Protein AF-A0A7J9EK70-F1 (afdb_monomer_lite)

Secondary structure (DSSP, 8-state):
-HHHHHHHHHHHHHHHHHHHHHHHHHHHTT---SS-HHHHHHHHHHHHHHHHT--HHHHHHHHHHHHHHHHTT-HHHHHHHHHHHHHTTEEEEEETTEEEEEE-----------------PPPPPPP-

Radius of gyration: 26.86 Å; chains: 1; bounding box: 44×35×104 Å

pLDDT: mean 80.74, std 17.2, range [36.41, 95.44]

Sequence (128 aa):
KKQQKQQRLLVIQSLKEIENEVTKVLDVLGLQPPCSYNEVLLQLKEKALMRAGLVEDDVIRLIKERAEVRRNKDFLKSDQMRAHLQAKGIALMDVGTETIWRPCVPVQQDSEIVPSEGQKVPPKPESA

Foldseek 3Di:
DVVVVVVVVVVVVVVVVVVVVVQVVCVVVVNNDPDDPVVVQVVLVVVLCVQLVHDPVVVVVLQVVLVVCVVVVVVVVNVVSQLSCLLSQKHWDDDPPDIDIGGGDRDPPPPDPDPPDDDDDDDDDDDD

InterPro domains:
  IPR009080 Aminoacyl-tRNA synthetase, class Ia, anticodon-binding [SSF47323] (15-103)
  IPR024909 Cysteinyl-tRNA synthetase/mycothiol ligase [PTHR10890] (3-109)
  IPR056411 Cysteinyl-tRNA ligase, anticodon binding domain [PF23493] (58-102)

Structure (mmCIF, N/CA/C/O backbone):
data_AF-A0A7J9EK70-F1
#
_entry.id   AF-A0A7J9EK70-F1
#
loop_
_atom_site.group_PDB
_atom_site.id
_atom_site.type_symbol
_atom_site.label_atom_id
_atom_site.label_alt_id
_atom_site.label_comp_id
_atom_site.label_asym_id
_atom_site.label_entity_id
_atom_site.label_seq_id
_atom_site.pdbx_PDB_ins_code
_atom_site.Cartn_x
_atom_site.Cartn_y
_atom_site.Cartn_z
_atom_site.occupancy
_atom_site.B_iso_or_equiv
_atom_site.auth_seq_id
_atom_site.auth_comp_id
_atom_site.auth_asym_id
_atom_site.auth_atom_id
_atom_site.pdbx_PDB_model_num
ATOM 1 N N . LYS A 1 1 ? -1.177 22.784 36.097 1.00 62.84 1 LYS A N 1
ATOM 2 C CA . LYS A 1 1 ? -0.499 21.538 35.633 1.00 62.84 1 LYS A CA 1
ATOM 3 C C . LYS A 1 1 ? -1.167 20.243 36.141 1.00 62.84 1 LYS A C 1
ATOM 5 O O . LYS A 1 1 ? -1.454 19.389 35.316 1.00 62.84 1 LYS A O 1
ATOM 10 N N . LYS A 1 2 ? -1.471 20.077 37.444 1.00 72.56 2 LYS A N 1
ATOM 11 C CA . LYS A 1 2 ? -2.095 18.843 37.996 1.00 72.56 2 LYS A CA 1
ATOM 12 C C . LYS A 1 2 ? -3.558 18.622 37.560 1.00 72.56 2 LYS A C 1
ATOM 14 O O . LYS A 1 2 ? -3.891 17.533 37.109 1.00 72.56 2 LYS A O 1
ATOM 19 N N . GLN A 1 3 ? -4.387 19.671 37.595 1.00 73.69 3 GLN A N 1
ATOM 20 C CA . GLN A 1 3 ? -5.796 19.610 37.163 1.00 73.69 3 GLN A CA 1
ATOM 21 C C . GLN A 1 3 ? -5.952 19.290 35.667 1.00 73.69 3 GLN A C 1
ATOM 23 O O . GLN A 1 3 ? -6.750 18.439 35.300 1.00 73.69 3 GLN A O 1
ATOM 28 N N . GLN A 1 4 ? -5.118 19.880 34.804 1.00 80.31 4 GLN A N 1
ATOM 29 C CA . GLN A 1 4 ? -5.120 19.587 33.364 1.00 80.31 4 GLN A CA 1
ATOM 30 C C . GLN A 1 4 ? -4.755 18.119 33.066 1.00 80.31 4 GLN A C 1
ATOM 32 O O . GLN A 1 4 ? -5.299 17.514 32.148 1.00 80.31 4 GLN A O 1
ATOM 37 N N . LYS A 1 5 ? -3.866 17.513 33.870 1.00 82.19 5 LYS A N 1
ATOM 38 C CA . LYS A 1 5 ? -3.536 16.081 33.774 1.00 82.19 5 LYS A CA 1
ATOM 39 C C . LYS A 1 5 ? -4.719 15.198 34.191 1.00 82.19 5 LYS A C 1
ATOM 41 O O . LYS A 1 5 ? -4.981 14.210 33.520 1.00 82.19 5 LYS A O 1
ATOM 46 N N . GLN A 1 6 ? -5.447 15.570 35.247 1.00 83.38 6 GLN A N 1
ATOM 47 C CA . GLN A 1 6 ? -6.679 14.879 35.659 1.00 83.38 6 GLN A CA 1
ATOM 48 C C . GLN A 1 6 ? -7.775 14.964 34.594 1.00 83.38 6 GLN A C 1
ATOM 50 O O . GLN A 1 6 ? -8.350 13.941 34.245 1.00 83.38 6 GLN A O 1
ATOM 55 N N . GLN A 1 7 ? -8.009 16.145 34.019 1.00 87.00 7 GLN A N 1
ATOM 56 C CA . GLN A 1 7 ? -8.990 16.319 32.942 1.00 87.00 7 GLN A CA 1
ATOM 57 C C . GLN A 1 7 ? -8.657 15.449 31.720 1.00 87.00 7 GLN A C 1
ATOM 59 O O . GLN A 1 7 ? -9.538 14.782 31.191 1.00 87.00 7 GLN A O 1
ATOM 64 N N . ARG A 1 8 ? -7.380 15.371 31.314 1.00 90.19 8 ARG A N 1
ATOM 65 C CA . ARG A 1 8 ? -6.952 14.475 30.222 1.00 90.19 8 ARG A CA 1
ATOM 66 C C . ARG A 1 8 ? -7.215 13.000 30.525 1.00 90.19 8 ARG A C 1
ATOM 68 O O . ARG A 1 8 ? -7.584 12.268 29.618 1.00 90.19 8 ARG A O 1
ATOM 75 N N . LEU A 1 9 ? -7.029 12.564 31.771 1.00 92.19 9 LEU A N 1
ATOM 76 C CA . LEU A 1 9 ? -7.296 11.177 32.163 1.00 92.19 9 LEU A CA 1
ATOM 77 C C . LEU A 1 9 ? -8.786 10.835 32.075 1.00 92.19 9 LEU A C 1
ATOM 79 O O . LEU A 1 9 ? -9.116 9.765 31.579 1.00 92.19 9 LEU A O 1
ATOM 83 N N . LEU A 1 10 ? -9.665 11.752 32.490 1.00 93.62 10 LEU A N 1
ATOM 84 C CA . LEU A 1 10 ? -11.115 11.570 32.368 1.00 93.62 10 LEU A CA 1
ATOM 85 C C . LEU A 1 10 ? -11.549 11.462 30.901 1.00 93.62 10 LEU A C 1
ATOM 87 O O . LEU A 1 10 ? -12.329 10.581 30.562 1.00 93.62 10 LEU A O 1
ATOM 91 N N . VAL A 1 11 ? -10.986 12.298 30.022 1.00 95.00 11 VAL A N 1
ATOM 92 C CA . VAL A 1 11 ? -11.254 12.229 28.574 1.00 95.00 11 VAL A CA 1
ATOM 93 C C . VAL A 1 11 ? -10.779 10.901 27.981 1.00 95.00 11 VAL A C 1
ATOM 95 O O . VAL A 1 11 ? -11.471 10.302 27.169 1.00 95.00 11 VAL A O 1
ATOM 98 N N . ILE A 1 12 ? -9.609 10.403 28.387 1.00 94.62 12 ILE A N 1
ATOM 99 C CA . ILE A 1 12 ? -9.120 9.097 27.920 1.00 94.62 12 ILE A CA 1
ATOM 100 C C . ILE A 1 12 ? -10.039 7.967 28.404 1.00 94.62 12 ILE A C 1
ATOM 102 O O . ILE A 1 12 ? -10.299 7.034 27.650 1.00 94.62 12 ILE A O 1
ATOM 106 N N . GLN A 1 13 ? -10.544 8.045 29.639 1.00 94.88 13 GLN A N 1
ATOM 107 C CA . GLN A 1 13 ? -11.482 7.055 30.174 1.00 94.88 13 GLN A CA 1
ATOM 108 C C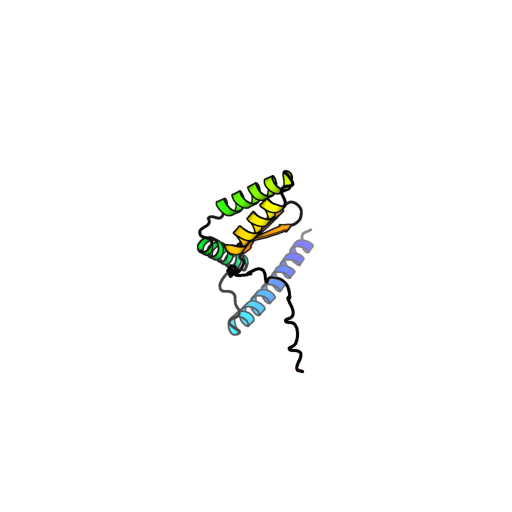 . GLN A 1 13 ? -12.804 7.044 29.403 1.00 94.88 13 GLN A C 1
ATOM 110 O O . GLN A 1 13 ? -13.237 5.969 28.997 1.00 94.88 13 GLN A O 1
ATOM 115 N N . SER A 1 14 ? -13.401 8.210 29.138 1.00 95.38 14 SER A N 1
ATOM 116 C CA . SER A 1 14 ? -14.649 8.284 28.370 1.00 95.38 14 SER A CA 1
ATOM 117 C C . SER A 1 14 ? -14.472 7.817 26.922 1.00 95.38 14 SER A C 1
ATOM 119 O O . SER A 1 14 ? -15.330 7.119 26.393 1.00 95.38 14 SER A O 1
ATOM 121 N N . LEU A 1 15 ? -13.339 8.131 26.283 1.00 95.31 15 LEU A N 1
ATOM 122 C CA . LEU A 1 15 ? -13.025 7.627 24.942 1.00 95.31 15 LEU A CA 1
ATOM 123 C C . LEU A 1 15 ? -12.885 6.102 24.917 1.00 95.31 15 LEU A C 1
ATOM 125 O O . LEU A 1 15 ? -13.375 5.465 23.989 1.00 95.31 15 LEU A O 1
ATOM 129 N N . LYS A 1 16 ? -12.263 5.516 25.944 1.00 95.12 16 LYS A N 1
ATOM 130 C CA . LYS A 1 16 ? -12.116 4.061 26.067 1.00 95.12 16 LYS A CA 1
ATOM 131 C C . LYS A 1 16 ? -13.459 3.357 26.275 1.00 95.12 16 LYS A C 1
ATOM 133 O O . LYS A 1 16 ? -13.664 2.253 25.786 1.00 95.12 16 LYS A O 1
ATOM 138 N N . GLU A 1 17 ? -14.378 3.983 27.001 1.00 95.44 17 GLU A N 1
ATOM 139 C CA . GLU A 1 17 ? -15.734 3.462 27.179 1.00 95.44 17 GLU A CA 1
ATOM 140 C C . GLU A 1 17 ? -16.491 3.420 25.846 1.00 95.44 17 GLU A C 1
ATOM 142 O O . GLU A 1 17 ? -17.044 2.383 25.486 1.00 95.44 17 GLU A O 1
ATOM 147 N N . ILE A 1 18 ? -16.409 4.499 25.060 1.00 94.62 18 ILE A N 1
ATOM 148 C CA . ILE A 1 18 ? -16.991 4.554 23.711 1.00 94.62 18 ILE A CA 1
ATOM 149 C C . ILE A 1 18 ? -16.352 3.505 22.790 1.00 94.62 18 ILE A C 1
ATOM 151 O O . ILE A 1 18 ? -17.069 2.800 22.085 1.00 94.62 18 ILE A O 1
ATOM 155 N N . GLU A 1 19 ? -15.023 3.371 22.805 1.00 92.19 19 GLU A N 1
ATOM 156 C CA . GLU A 1 19 ? -14.294 2.360 22.026 1.00 92.19 19 GLU A CA 1
ATOM 157 C C . GLU A 1 19 ? -14.800 0.941 22.328 1.00 92.19 19 GLU A C 1
ATOM 159 O O . GLU A 1 19 ? -15.051 0.163 21.405 1.00 92.19 19 GLU A O 1
ATOM 164 N N . ASN A 1 20 ? -15.018 0.614 23.606 1.00 92.06 20 ASN A N 1
ATOM 165 C CA . ASN A 1 20 ? -15.526 -0.695 24.015 1.00 92.06 20 ASN A CA 1
ATOM 166 C C . ASN A 1 20 ? -16.952 -0.949 23.508 1.00 92.06 20 ASN A C 1
ATOM 168 O O . ASN A 1 20 ? -17.233 -2.041 23.021 1.00 92.06 20 ASN A O 1
ATOM 172 N N . GLU A 1 21 ? -17.854 0.032 23.610 1.00 93.19 21 GLU A N 1
ATOM 173 C CA . GLU A 1 21 ? -19.228 -0.111 23.105 1.00 93.19 21 GLU A CA 1
ATOM 174 C C . GLU A 1 21 ? -19.255 -0.278 21.582 1.00 93.19 21 GLU A C 1
ATOM 176 O O . GLU A 1 21 ? -19.932 -1.165 21.063 1.00 93.19 21 GLU A O 1
ATOM 181 N N . VAL A 1 22 ? -18.454 0.508 20.857 1.00 92.81 22 VAL A N 1
ATOM 182 C CA . VAL A 1 22 ? -18.308 0.372 19.400 1.00 92.81 22 VAL A CA 1
ATOM 183 C C . VAL A 1 22 ? -17.769 -1.011 19.033 1.00 92.81 22 VAL A C 1
ATOM 185 O O . VAL A 1 22 ? -18.283 -1.644 18.111 1.00 92.81 22 VAL A O 1
ATOM 188 N N . THR A 1 23 ? -16.783 -1.511 19.780 1.00 90.00 23 THR A N 1
ATOM 189 C CA . THR A 1 23 ? -16.199 -2.843 19.570 1.00 90.00 23 THR A CA 1
ATOM 190 C C . THR A 1 23 ? -17.234 -3.951 19.775 1.00 90.00 23 THR A C 1
ATOM 192 O O . THR A 1 23 ? -17.341 -4.836 18.933 1.00 90.00 23 THR A O 1
ATOM 195 N N . LYS A 1 24 ? -18.075 -3.870 20.817 1.00 92.19 24 LYS A N 1
ATOM 196 C CA . LYS A 1 24 ? -19.174 -4.833 21.034 1.00 92.19 24 LYS A CA 1
ATOM 197 C C . LYS A 1 24 ? -20.174 -4.841 19.878 1.00 92.19 24 LYS A C 1
ATOM 199 O O . LYS A 1 24 ? -20.599 -5.905 19.441 1.00 92.19 24 LYS A O 1
ATOM 204 N N . VAL A 1 25 ? -20.559 -3.662 19.382 1.00 93.88 25 VAL A N 1
ATOM 205 C CA . VAL A 1 25 ? -21.489 -3.557 18.246 1.00 93.88 25 VAL A CA 1
ATOM 206 C C . VAL A 1 25 ? -20.865 -4.156 16.985 1.00 93.88 25 VAL A C 1
ATOM 208 O O . VAL A 1 25 ? -21.527 -4.910 16.276 1.00 93.88 25 VAL A O 1
ATOM 211 N N . LEU A 1 26 ? -19.588 -3.869 16.720 1.00 91.31 26 LEU A N 1
ATOM 212 C CA . LEU A 1 26 ? -18.843 -4.465 15.608 1.00 91.31 26 LEU A CA 1
ATOM 213 C C . LEU A 1 26 ? -18.766 -5.993 15.722 1.00 91.31 26 LEU A C 1
ATOM 215 O O . LEU A 1 26 ? -18.917 -6.670 14.709 1.00 91.31 26 LEU A O 1
ATOM 219 N N . ASP A 1 27 ? -18.565 -6.528 16.927 1.00 90.50 27 ASP A N 1
ATOM 220 C CA . ASP A 1 27 ? -18.503 -7.970 17.190 1.00 90.50 27 ASP A CA 1
ATOM 221 C C . ASP A 1 27 ? -19.838 -8.664 16.886 1.00 90.50 27 ASP A C 1
ATOM 223 O O . ASP A 1 27 ? -19.877 -9.626 16.122 1.00 90.50 27 ASP A O 1
ATOM 227 N N . VAL A 1 28 ? -20.958 -8.108 17.366 1.00 94.31 28 VAL A N 1
ATOM 228 C CA . VAL A 1 28 ? -22.311 -8.626 17.077 1.00 94.31 28 VAL A CA 1
ATOM 229 C C . VAL A 1 28 ? -22.622 -8.607 15.578 1.00 94.31 28 VAL A C 1
ATOM 231 O O . VAL A 1 28 ? -23.266 -9.521 15.065 1.00 94.31 28 VAL A O 1
ATOM 234 N N . LEU A 1 29 ? -22.160 -7.579 14.862 1.00 92.94 29 LEU A N 1
ATOM 235 C CA . LEU A 1 29 ? -22.314 -7.478 13.409 1.00 92.94 29 LEU A CA 1
ATOM 236 C C . LEU A 1 29 ? -21.327 -8.367 12.629 1.00 92.94 29 LEU A C 1
ATOM 238 O O . LEU A 1 29 ? -21.424 -8.439 11.405 1.00 92.94 29 LEU A O 1
ATOM 242 N N . GLY A 1 30 ? -20.370 -9.017 13.301 1.00 87.19 30 GLY A N 1
ATOM 243 C CA . GLY A 1 30 ? -19.306 -9.796 12.661 1.00 87.19 30 GLY A CA 1
ATOM 244 C C . GLY A 1 30 ? -18.308 -8.944 11.869 1.00 87.19 30 GLY A C 1
ATOM 245 O O . GLY A 1 30 ? -17.618 -9.450 10.988 1.00 87.19 30 GLY A O 1
ATOM 246 N N . LEU A 1 31 ? -18.244 -7.642 12.155 1.00 84.88 31 LEU A N 1
ATOM 247 C CA . LEU A 1 31 ? -17.355 -6.671 11.514 1.00 84.88 31 LEU A CA 1
ATOM 248 C C . LEU A 1 31 ? -16.104 -6.374 12.346 1.00 84.88 31 LEU A C 1
ATOM 250 O O . LEU A 1 31 ? -15.269 -5.581 11.913 1.00 84.88 31 LEU A O 1
ATOM 254 N N . GLN A 1 32 ? -15.972 -6.976 13.532 1.00 80.62 32 GLN A N 1
ATOM 255 C CA . GLN A 1 32 ? -14.779 -6.838 14.359 1.00 80.62 32 GLN A CA 1
ATOM 256 C C . GLN A 1 32 ? -13.561 -7.374 13.591 1.00 80.62 32 GLN A C 1
ATOM 258 O O . GLN A 1 32 ? -13.499 -8.572 13.299 1.00 80.62 32 GLN A O 1
ATOM 263 N N . PRO A 1 33 ? -12.580 -6.517 13.250 1.00 75.75 33 PRO A N 1
ATOM 264 C CA . PRO A 1 33 ? -11.378 -6.979 12.582 1.00 75.75 33 PRO A CA 1
ATOM 265 C C . PRO A 1 33 ? -10.641 -7.963 13.504 1.00 75.75 33 PRO A C 1
ATOM 267 O O . PRO A 1 33 ? -10.383 -7.623 14.658 1.00 75.75 33 PRO A O 1
ATOM 270 N N . PRO A 1 34 ? -10.256 -9.160 13.028 1.00 74.00 34 PRO A N 1
ATOM 271 C CA . PRO A 1 34 ? -9.520 -10.130 13.843 1.00 74.00 34 PRO A CA 1
ATOM 272 C C . PRO A 1 34 ? -8.084 -9.676 14.151 1.00 74.00 34 PRO A C 1
ATOM 274 O O . PRO A 1 34 ? -7.398 -10.284 14.968 1.00 74.00 34 PRO A O 1
ATOM 277 N N . CYS A 1 35 ? -7.612 -8.636 13.462 1.00 77.38 35 CYS A N 1
ATOM 278 C CA . CYS A 1 35 ? -6.256 -8.114 13.532 1.00 77.38 35 CYS A CA 1
ATOM 279 C C . CYS A 1 35 ? -6.298 -6.583 13.474 1.00 77.38 35 CYS A C 1
ATOM 281 O O . CYS A 1 35 ? -7.212 -5.994 12.887 1.00 77.38 35 CYS A O 1
ATOM 283 N N . SER A 1 36 ? -5.281 -5.930 14.033 1.00 85.12 36 SER A N 1
ATOM 284 C CA . SER A 1 36 ? -5.111 -4.482 13.909 1.00 85.12 36 SER A CA 1
ATOM 285 C C . SER A 1 36 ? -4.997 -4.070 12.438 1.00 85.12 36 SER A C 1
ATOM 287 O O . SER A 1 36 ? -4.470 -4.809 11.606 1.00 85.12 36 SER A O 1
ATOM 289 N N . TYR A 1 37 ? -5.416 -2.846 12.111 1.00 82.81 37 TYR A N 1
ATOM 290 C CA . TYR A 1 37 ? -5.264 -2.276 10.768 1.00 82.81 37 TYR A CA 1
ATOM 291 C C . TYR A 1 37 ? -3.832 -2.426 10.221 1.00 82.81 37 TYR A C 1
ATOM 293 O O . TYR A 1 37 ? -3.640 -2.803 9.066 1.00 82.81 37 TYR A O 1
ATOM 301 N N . ASN A 1 38 ? -2.819 -2.200 11.066 1.00 85.31 38 ASN A N 1
ATOM 302 C CA . ASN A 1 38 ? -1.415 -2.340 10.671 1.00 85.31 38 ASN A CA 1
ATOM 303 C C . ASN A 1 38 ? -1.036 -3.788 10.328 1.00 85.31 38 ASN A C 1
ATOM 305 O O . ASN A 1 38 ? -0.283 -4.014 9.383 1.00 85.31 38 ASN A O 1
ATOM 309 N N . GLU A 1 39 ? -1.571 -4.765 11.058 1.00 87.44 39 GLU A N 1
ATOM 310 C CA . GLU A 1 39 ? -1.318 -6.187 10.807 1.00 87.44 39 GLU A CA 1
ATOM 311 C C . GLU A 1 39 ? -1.957 -6.625 9.491 1.00 87.44 39 GLU A C 1
ATOM 313 O O . GLU A 1 39 ? -1.317 -7.295 8.684 1.00 87.44 39 GLU A O 1
ATOM 318 N N . VAL A 1 40 ? -3.186 -6.176 9.222 1.00 86.56 40 VAL A N 1
ATOM 319 C CA . VAL A 1 40 ? -3.870 -6.432 7.947 1.00 86.56 40 VAL A CA 1
ATOM 320 C C . VAL A 1 40 ? -3.063 -5.860 6.779 1.00 86.56 40 VAL A C 1
ATOM 322 O O . VAL A 1 40 ? -2.837 -6.553 5.785 1.00 86.56 40 VAL A O 1
ATOM 325 N N . LEU A 1 41 ? -2.566 -4.623 6.903 1.00 86.50 41 LEU A N 1
ATOM 326 C CA . LEU A 1 41 ? -1.704 -4.011 5.889 1.00 86.50 41 LEU A CA 1
ATOM 327 C C . LEU A 1 41 ? -0.404 -4.794 5.668 1.00 86.50 41 LEU A C 1
ATOM 329 O O . LEU A 1 41 ? 0.020 -4.950 4.521 1.00 86.50 41 LEU A O 1
ATOM 333 N N . LEU A 1 42 ? 0.221 -5.288 6.739 1.00 88.25 42 LEU A N 1
ATOM 334 C CA . LEU A 1 42 ? 1.442 -6.085 6.650 1.00 88.25 42 LEU A CA 1
ATOM 335 C C . LEU A 1 42 ? 1.183 -7.413 5.924 1.00 88.25 42 LEU A C 1
ATOM 337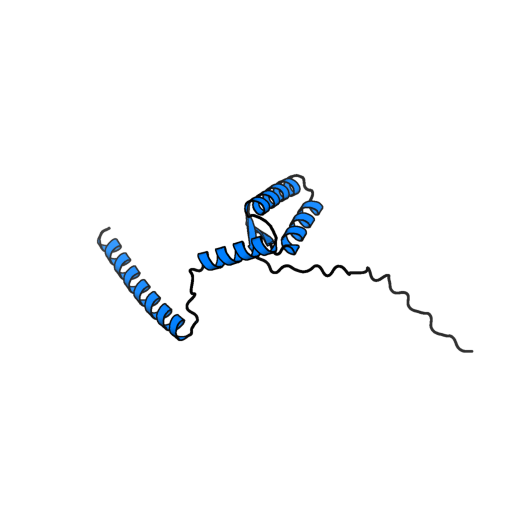 O O . LEU A 1 42 ? 1.910 -7.752 4.994 1.00 88.25 42 LEU A O 1
ATOM 341 N N . GLN A 1 43 ? 0.092 -8.105 6.255 1.00 88.12 43 GLN A N 1
ATOM 342 C CA . GLN A 1 43 ? -0.304 -9.343 5.577 1.00 88.12 43 GLN A CA 1
ATOM 343 C C . GLN A 1 43 ? -0.619 -9.117 4.091 1.00 88.12 43 GLN A C 1
ATOM 345 O O . GLN A 1 43 ? -0.283 -9.940 3.241 1.00 88.12 43 GLN A O 1
ATOM 350 N N . LEU A 1 44 ? -1.263 -7.999 3.744 1.00 87.69 44 LEU A N 1
ATOM 351 C CA . LEU A 1 44 ? -1.520 -7.617 2.351 1.00 87.69 44 LEU A CA 1
ATOM 352 C C . LEU A 1 44 ? -0.216 -7.395 1.576 1.00 87.69 44 LEU A C 1
ATOM 354 O O . LEU A 1 44 ? -0.112 -7.828 0.424 1.00 87.69 44 LEU A O 1
ATOM 358 N N . LYS A 1 45 ? 0.771 -6.750 2.208 1.00 88.81 45 LYS A N 1
ATOM 359 C CA . LYS A 1 45 ? 2.120 -6.565 1.661 1.00 88.81 45 LYS A CA 1
ATOM 360 C C . LYS A 1 45 ? 2.831 -7.891 1.444 1.00 88.81 45 LYS A C 1
ATOM 362 O O . LYS A 1 45 ? 3.274 -8.150 0.331 1.00 88.81 45 LYS A O 1
ATOM 367 N N . GLU A 1 46 ? 2.862 -8.748 2.453 1.00 88.69 46 GLU A N 1
ATOM 368 C CA . GLU A 1 46 ? 3.492 -10.066 2.377 1.00 88.69 46 GLU A CA 1
ATOM 369 C C . GLU A 1 46 ? 2.861 -10.937 1.283 1.00 88.69 46 GLU A C 1
ATOM 371 O O . GLU A 1 46 ? 3.560 -11.494 0.440 1.00 88.69 46 GLU A O 1
ATOM 376 N N . LYS A 1 47 ? 1.526 -10.975 1.204 1.00 88.75 47 LYS A N 1
ATOM 377 C CA . LYS A 1 47 ? 0.819 -11.701 0.140 1.00 88.75 47 LYS A CA 1
ATOM 378 C C . LYS A 1 47 ? 1.128 -11.141 -1.248 1.00 88.75 47 LYS A C 1
ATOM 380 O O . LYS A 1 47 ? 1.176 -11.905 -2.207 1.00 88.75 47 LYS A O 1
ATOM 385 N N . ALA A 1 48 ? 1.297 -9.826 -1.388 1.00 88.19 48 ALA A N 1
ATOM 386 C CA . ALA A 1 48 ? 1.682 -9.222 -2.663 1.00 88.19 48 ALA A CA 1
ATOM 387 C C . ALA A 1 48 ? 3.117 -9.586 -3.058 1.00 88.19 48 ALA A C 1
ATOM 389 O O . ALA A 1 48 ? 3.342 -9.959 -4.205 1.00 88.19 48 ALA A O 1
ATOM 390 N N . LEU A 1 49 ? 4.052 -9.555 -2.106 1.00 88.94 49 LEU A N 1
ATOM 391 C CA . LEU A 1 49 ? 5.438 -9.984 -2.304 1.00 88.94 49 LEU A CA 1
ATOM 392 C C . LEU A 1 49 ? 5.520 -11.463 -2.705 1.00 88.94 49 LEU A C 1
ATOM 394 O O . LEU A 1 49 ? 6.183 -11.801 -3.684 1.00 88.94 49 LEU A O 1
ATOM 398 N N . MET A 1 50 ? 4.755 -12.322 -2.027 1.00 88.38 50 MET A N 1
ATOM 399 C CA . MET A 1 50 ? 4.671 -13.750 -2.335 1.00 88.38 50 MET A CA 1
ATOM 400 C C . MET A 1 50 ? 4.132 -14.002 -3.751 1.00 88.38 50 MET A C 1
ATOM 402 O O . MET A 1 50 ? 4.702 -14.805 -4.483 1.00 88.38 50 MET A O 1
ATOM 406 N N . ARG A 1 51 ? 3.086 -13.277 -4.182 1.00 86.44 51 ARG A N 1
ATOM 407 C CA . ARG A 1 51 ? 2.579 -13.352 -5.569 1.00 86.44 51 ARG A CA 1
ATOM 408 C C . ARG A 1 51 ? 3.587 -12.837 -6.596 1.00 86.44 51 ARG A C 1
ATOM 410 O O . ARG A 1 51 ? 3.669 -13.382 -7.690 1.00 86.44 51 ARG A O 1
ATOM 417 N N . ALA A 1 52 ? 4.330 -11.788 -6.252 1.00 85.94 52 ALA A N 1
ATOM 418 C CA . ALA A 1 52 ? 5.341 -11.189 -7.116 1.00 85.94 52 ALA A CA 1
ATOM 419 C C . ALA A 1 52 ? 6.628 -12.029 -7.221 1.00 85.94 52 ALA A C 1
ATOM 421 O O . ALA A 1 52 ? 7.444 -11.764 -8.109 1.00 85.94 52 ALA A O 1
ATOM 422 N N . GLY A 1 53 ? 6.830 -12.992 -6.312 1.00 86.31 53 GLY A N 1
ATOM 423 C CA . GLY A 1 53 ? 8.086 -13.728 -6.169 1.00 86.31 53 GLY A CA 1
ATOM 424 C C . GLY A 1 53 ? 9.262 -12.818 -5.803 1.00 86.31 53 GLY A C 1
ATOM 425 O O . GLY A 1 53 ? 10.372 -13.040 -6.278 1.00 86.31 53 GLY A O 1
ATOM 426 N N . LEU A 1 54 ? 9.009 -11.753 -5.034 1.00 87.81 54 LEU A N 1
ATOM 427 C CA . LEU A 1 54 ? 10.001 -10.744 -4.650 1.00 87.81 54 LEU A CA 1
ATOM 428 C C . LEU A 1 54 ? 10.118 -10.649 -3.131 1.00 87.81 54 LEU A C 1
ATOM 430 O O . LEU A 1 54 ? 9.139 -10.852 -2.415 1.00 87.81 54 LEU A O 1
ATOM 434 N N . VAL A 1 55 ? 11.299 -10.265 -2.650 1.00 90.06 55 VAL A N 1
ATOM 435 C CA . VAL A 1 55 ? 11.512 -9.867 -1.253 1.00 90.06 55 VAL A CA 1
ATOM 436 C C . VAL A 1 55 ? 11.361 -8.347 -1.136 1.00 90.06 55 VAL A C 1
ATOM 438 O O . VAL A 1 55 ? 11.539 -7.615 -2.111 1.00 90.06 55 VAL A O 1
ATOM 441 N N . GLU A 1 56 ? 11.026 -7.838 0.052 1.00 87.31 56 GLU A N 1
ATOM 442 C CA . GLU A 1 56 ? 10.887 -6.393 0.286 1.00 87.31 56 GLU A CA 1
ATOM 443 C C . GLU A 1 56 ? 12.148 -5.606 -0.129 1.00 87.31 56 GLU A C 1
ATOM 445 O O . GLU A 1 56 ? 12.042 -4.556 -0.767 1.00 87.31 56 GLU A O 1
ATOM 450 N N . ASP A 1 57 ? 13.336 -6.164 0.112 1.00 88.50 57 ASP A N 1
ATOM 451 C CA . ASP A 1 57 ? 14.617 -5.580 -0.302 1.00 88.50 57 ASP A CA 1
ATOM 452 C C . ASP A 1 57 ? 14.753 -5.424 -1.824 1.00 88.50 57 ASP A C 1
ATOM 454 O O . ASP A 1 57 ? 15.336 -4.445 -2.302 1.00 88.50 57 ASP A O 1
ATOM 458 N N . ASP A 1 58 ? 14.182 -6.343 -2.607 1.00 89.19 58 ASP A N 1
ATOM 459 C CA . ASP A 1 58 ? 14.186 -6.247 -4.068 1.00 89.19 58 ASP A CA 1
ATOM 460 C C . ASP A 1 58 ? 13.326 -5.074 -4.541 1.00 89.19 58 ASP A C 1
ATOM 462 O O . ASP A 1 58 ? 13.715 -4.340 -5.452 1.00 89.19 58 ASP A O 1
ATOM 466 N N . VAL A 1 59 ? 12.178 -4.855 -3.893 1.00 89.19 59 VAL A N 1
ATOM 467 C CA . VAL A 1 59 ? 11.295 -3.718 -4.181 1.00 89.19 59 VAL A CA 1
ATOM 468 C C . VAL A 1 59 ? 11.998 -2.406 -3.843 1.00 89.19 59 VAL A C 1
ATOM 470 O O . VAL A 1 59 ? 11.991 -1.477 -4.651 1.00 89.19 59 VAL A O 1
ATOM 473 N N . ILE A 1 60 ? 12.664 -2.336 -2.688 1.00 90.69 60 ILE A N 1
ATOM 474 C CA . ILE A 1 60 ? 13.437 -1.158 -2.277 1.00 90.69 60 ILE A CA 1
ATOM 475 C C . ILE A 1 60 ? 14.568 -0.878 -3.276 1.00 90.69 60 ILE A C 1
ATOM 477 O O . ILE A 1 60 ? 14.789 0.278 -3.648 1.00 90.69 60 ILE A O 1
ATOM 481 N N . ARG A 1 61 ? 15.269 -1.916 -3.748 1.00 91.56 61 ARG A N 1
ATOM 482 C CA . ARG A 1 61 ? 16.321 -1.787 -4.767 1.00 91.56 61 ARG A CA 1
ATOM 483 C C . ARG A 1 61 ? 15.771 -1.228 -6.081 1.00 91.56 61 ARG A C 1
ATOM 485 O O . ARG A 1 61 ? 16.331 -0.264 -6.596 1.00 91.56 61 ARG A O 1
ATOM 492 N N . LEU A 1 62 ? 14.647 -1.755 -6.569 1.00 90.62 62 LEU A N 1
ATOM 493 C CA . LEU A 1 62 ? 13.992 -1.281 -7.796 1.00 90.62 62 LEU A CA 1
ATOM 494 C C . LEU A 1 62 ? 13.489 0.166 -7.675 1.00 90.62 62 LEU A C 1
ATOM 496 O O . LEU A 1 62 ? 13.563 0.933 -8.635 1.00 90.62 62 LEU A O 1
ATOM 500 N N . ILE A 1 63 ? 13.011 0.575 -6.497 1.00 90.88 63 ILE A N 1
ATOM 501 C CA . ILE A 1 63 ? 12.627 1.969 -6.232 1.00 90.88 63 ILE A CA 1
ATOM 502 C C . ILE A 1 63 ? 13.847 2.895 -6.303 1.00 90.88 63 ILE A C 1
ATOM 504 O O . ILE A 1 63 ? 13.769 3.960 -6.920 1.00 90.88 63 ILE A O 1
ATOM 508 N N . LYS A 1 64 ? 14.974 2.492 -5.701 1.00 91.25 64 LYS A N 1
ATOM 509 C CA . LYS A 1 64 ? 16.225 3.261 -5.755 1.00 91.25 64 LYS A CA 1
ATOM 510 C C . LYS A 1 64 ? 16.717 3.403 -7.189 1.00 91.25 64 LYS A C 1
ATOM 512 O O . LYS A 1 64 ? 16.930 4.525 -7.635 1.00 91.25 64 LYS A O 1
ATOM 517 N N . GLU A 1 65 ? 16.804 2.302 -7.927 1.00 90.88 65 GLU A N 1
ATOM 518 C CA . GLU A 1 65 ? 17.208 2.302 -9.336 1.00 90.88 65 GLU A CA 1
ATOM 519 C C . GLU A 1 65 ? 16.287 3.205 -10.176 1.00 90.88 65 GLU A C 1
ATOM 521 O O . GLU A 1 65 ? 16.762 4.061 -10.922 1.00 90.88 65 GLU A O 1
ATOM 526 N N . ARG A 1 66 ? 14.964 3.145 -9.967 1.00 91.12 66 ARG A N 1
ATOM 527 C CA . ARG A 1 66 ? 14.017 4.059 -10.624 1.00 91.12 66 ARG A CA 1
ATOM 528 C C . ARG A 1 66 ? 14.314 5.528 -10.306 1.00 91.12 66 ARG A C 1
ATOM 530 O O . ARG A 1 66 ? 14.183 6.379 -11.190 1.00 91.12 66 ARG A O 1
ATOM 537 N N . ALA A 1 67 ? 14.672 5.853 -9.064 1.00 89.62 67 ALA A N 1
ATOM 538 C CA . ALA A 1 67 ? 15.014 7.218 -8.673 1.00 89.62 67 ALA A CA 1
ATOM 539 C C . ALA A 1 67 ? 16.286 7.713 -9.387 1.00 89.62 67 ALA A C 1
ATOM 541 O O . ALA A 1 67 ? 16.346 8.873 -9.798 1.00 89.62 67 ALA A O 1
ATOM 542 N N . GLU A 1 68 ? 17.269 6.837 -9.603 1.00 90.25 68 GLU A N 1
ATOM 543 C CA . GLU A 1 68 ? 18.466 7.142 -10.396 1.00 90.25 68 GLU A CA 1
ATOM 544 C C . GLU A 1 68 ? 18.135 7.344 -11.876 1.00 90.25 68 GLU A C 1
ATOM 546 O O . GLU A 1 68 ? 18.568 8.322 -12.481 1.00 90.25 68 GLU A O 1
ATOM 551 N N . VAL A 1 69 ? 17.285 6.486 -12.440 1.00 90.25 69 VAL A N 1
ATOM 552 C CA . VAL A 1 69 ? 16.799 6.590 -13.822 1.00 90.25 69 VAL A CA 1
ATOM 553 C C . VAL A 1 69 ? 16.055 7.915 -14.053 1.00 90.25 69 VAL A C 1
ATOM 555 O O . VAL A 1 69 ? 16.305 8.605 -15.044 1.00 90.25 69 VAL A O 1
ATOM 558 N N . ARG A 1 70 ? 15.213 8.347 -13.100 1.00 86.56 70 ARG A N 1
ATOM 559 C CA . ARG A 1 70 ? 14.571 9.677 -13.140 1.00 86.56 70 ARG A CA 1
ATOM 560 C C . ARG A 1 70 ? 15.584 10.813 -13.033 1.00 86.56 70 ARG A C 1
ATOM 562 O O . ARG A 1 70 ? 15.443 11.805 -13.746 1.00 86.56 70 ARG A O 1
ATOM 569 N N . ARG A 1 71 ? 16.603 10.680 -12.175 1.00 89.06 71 ARG A N 1
ATOM 570 C CA . ARG A 1 71 ? 17.689 11.669 -12.042 1.00 89.06 71 ARG A CA 1
ATOM 571 C C . ARG A 1 71 ? 18.457 11.833 -13.355 1.00 89.06 71 ARG A C 1
ATOM 573 O O . ARG A 1 71 ? 18.781 12.954 -13.735 1.00 89.06 71 ARG A O 1
ATOM 580 N N . ASN A 1 72 ? 18.647 10.732 -14.075 1.00 91.38 72 ASN A N 1
ATOM 581 C CA . ASN A 1 72 ? 19.283 10.688 -15.389 1.00 91.38 72 ASN A CA 1
ATOM 582 C C . ASN A 1 72 ? 18.338 11.097 -16.541 1.00 91.38 72 ASN A C 1
ATOM 584 O O . A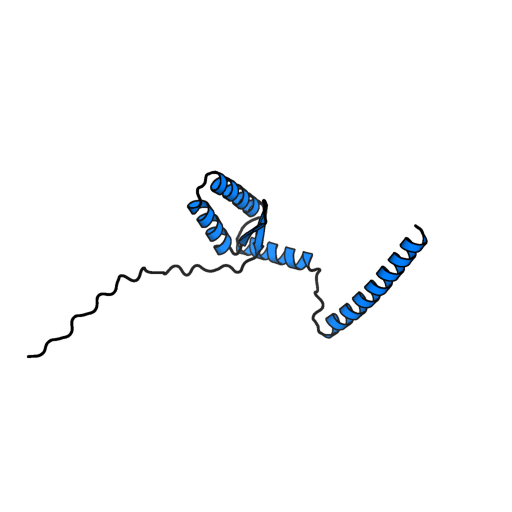SN A 1 72 ? 18.744 11.053 -17.699 1.00 91.38 72 ASN A O 1
ATOM 588 N N . LYS A 1 73 ? 17.101 11.530 -16.237 1.00 92.06 73 LYS A N 1
ATOM 589 C CA . LYS A 1 73 ? 16.057 11.977 -17.185 1.00 92.06 73 LYS A CA 1
ATOM 590 C C . LYS A 1 73 ? 15.589 10.915 -18.186 1.00 92.06 73 LYS A C 1
ATOM 592 O O . LYS A 1 73 ? 14.961 11.248 -19.189 1.00 92.06 73 LYS A O 1
ATOM 597 N N . ASP A 1 74 ? 15.831 9.640 -17.901 1.00 91.06 74 ASP A N 1
ATOM 598 C CA . ASP A 1 74 ? 15.355 8.534 -18.731 1.00 91.06 74 ASP A CA 1
ATOM 599 C C . ASP A 1 74 ? 13.948 8.112 -18.277 1.00 91.06 74 ASP A C 1
ATOM 601 O O . ASP A 1 74 ? 13.734 7.135 -17.557 1.00 91.06 74 ASP A O 1
ATOM 605 N N . PHE A 1 75 ? 12.954 8.924 -18.640 1.00 88.56 75 PHE A N 1
ATOM 606 C CA . PHE A 1 75 ? 11.569 8.706 -18.214 1.00 88.56 75 PHE A CA 1
ATOM 607 C C . PHE A 1 75 ? 10.973 7.415 -18.781 1.00 88.56 75 PHE A C 1
ATOM 609 O O . PHE A 1 75 ? 10.187 6.763 -18.100 1.00 88.56 75 PHE A O 1
ATOM 616 N N . LEU A 1 76 ? 11.400 7.008 -19.979 1.00 91.44 76 LEU A N 1
ATOM 617 C CA . LEU A 1 76 ? 10.881 5.822 -20.652 1.00 91.44 76 LEU A CA 1
ATOM 618 C C . LEU A 1 76 ? 11.271 4.546 -19.898 1.00 91.44 76 LEU A C 1
ATOM 620 O O . LEU A 1 76 ? 10.408 3.716 -19.613 1.00 91.44 76 LEU A O 1
ATOM 624 N N . LYS A 1 77 ? 12.533 4.429 -19.462 1.00 90.75 77 LYS A N 1
ATOM 625 C CA . LYS A 1 77 ? 12.940 3.326 -18.577 1.00 90.75 77 LYS A CA 1
ATOM 626 C C . LYS A 1 77 ? 12.270 3.406 -17.208 1.00 90.75 77 LYS A C 1
ATOM 628 O O . LYS A 1 77 ? 11.856 2.382 -16.673 1.00 90.75 77 LYS A O 1
ATOM 633 N N . SER A 1 78 ? 12.105 4.608 -16.646 1.00 89.69 78 SER A N 1
ATOM 634 C CA . SER A 1 78 ? 11.403 4.783 -15.363 1.00 89.69 78 SER A CA 1
ATOM 635 C C . SER A 1 78 ? 9.966 4.253 -15.419 1.00 89.69 78 SER A C 1
ATOM 637 O O . SER A 1 78 ? 9.493 3.617 -14.471 1.00 89.69 78 SER A O 1
ATOM 639 N N . ASP A 1 79 ? 9.280 4.497 -16.534 1.00 90.06 79 ASP A N 1
ATOM 640 C CA . ASP A 1 79 ? 7.912 4.049 -16.758 1.00 90.06 79 ASP A CA 1
ATOM 641 C C . ASP A 1 79 ? 7.839 2.538 -17.020 1.00 90.06 79 ASP A C 1
ATOM 643 O O . ASP A 1 79 ? 6.951 1.883 -16.473 1.00 90.06 79 ASP A O 1
ATOM 647 N N . GLN A 1 80 ? 8.812 1.957 -17.736 1.00 92.06 80 GLN A N 1
ATOM 648 C CA . GLN A 1 80 ? 8.943 0.498 -17.884 1.00 92.06 80 GLN A CA 1
ATOM 649 C C . GLN A 1 80 ? 9.117 -0.201 -16.530 1.00 92.06 80 GLN A C 1
ATOM 651 O O . GLN A 1 80 ?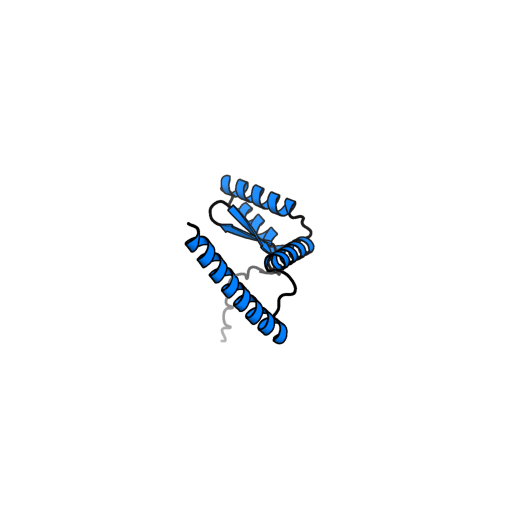 8.443 -1.193 -16.253 1.00 92.06 80 GLN A O 1
ATOM 656 N N . MET A 1 81 ? 9.961 0.342 -15.647 1.00 91.12 81 MET A N 1
ATOM 657 C CA . MET A 1 81 ? 10.137 -0.194 -14.293 1.00 91.12 81 MET A CA 1
ATOM 658 C C . MET A 1 81 ? 8.839 -0.134 -13.480 1.00 91.12 81 MET A C 1
ATOM 660 O O . MET A 1 81 ? 8.511 -1.085 -12.766 1.00 91.12 81 MET A O 1
ATOM 664 N N . ARG A 1 82 ? 8.073 0.963 -13.605 1.00 90.38 82 ARG A N 1
ATOM 665 C CA . ARG A 1 82 ? 6.766 1.099 -12.945 1.00 90.38 82 ARG A CA 1
ATOM 666 C C . ARG A 1 82 ? 5.779 0.051 -13.460 1.00 90.38 82 ARG A C 1
ATOM 668 O O . ARG A 1 82 ? 5.130 -0.601 -12.648 1.00 90.38 82 ARG A O 1
ATOM 675 N N . ALA A 1 83 ? 5.693 -0.130 -14.778 1.00 90.19 83 ALA A N 1
ATOM 676 C CA . ALA A 1 83 ? 4.800 -1.105 -15.398 1.00 90.19 83 ALA A CA 1
ATOM 677 C C . ALA A 1 83 ? 5.159 -2.544 -14.999 1.00 90.19 83 ALA A C 1
ATOM 679 O O . ALA A 1 83 ? 4.276 -3.323 -14.655 1.00 90.19 83 ALA A O 1
ATOM 680 N N . HIS A 1 84 ? 6.451 -2.880 -14.956 1.00 90.25 84 HIS A N 1
ATOM 681 C CA . HIS A 1 84 ? 6.923 -4.198 -14.532 1.00 90.25 84 HIS A CA 1
ATOM 682 C C . HIS A 1 84 ? 6.555 -4.512 -13.072 1.00 90.25 84 HIS A C 1
ATOM 684 O O . HIS A 1 84 ? 6.077 -5.606 -12.774 1.00 90.25 84 HIS A O 1
ATOM 690 N N . LEU A 1 85 ? 6.725 -3.553 -12.155 1.00 89.62 85 LEU A N 1
ATOM 691 C CA . LEU A 1 85 ? 6.286 -3.715 -10.764 1.00 89.62 85 LEU A CA 1
ATOM 692 C C . LEU A 1 85 ? 4.761 -3.836 -10.661 1.00 89.62 85 LEU A C 1
ATOM 694 O O . LEU A 1 85 ? 4.259 -4.696 -9.937 1.00 89.62 85 LEU A O 1
ATOM 698 N N . GLN A 1 86 ? 4.023 -3.036 -11.432 1.00 90.31 86 GLN A N 1
ATOM 699 C CA . GLN A 1 86 ? 2.564 -3.068 -11.446 1.00 90.31 86 GLN A CA 1
ATOM 700 C C . GLN A 1 86 ? 2.017 -4.402 -11.972 1.00 90.31 86 GLN A C 1
ATOM 702 O O . GLN A 1 86 ? 1.079 -4.940 -11.384 1.00 90.31 86 GLN A O 1
ATOM 707 N N . ALA A 1 87 ? 2.636 -4.977 -13.007 1.00 87.81 87 ALA A N 1
ATOM 708 C CA . ALA A 1 87 ? 2.298 -6.301 -13.532 1.00 87.81 87 ALA A CA 1
ATOM 709 C C . ALA A 1 87 ? 2.492 -7.405 -12.479 1.00 87.81 87 ALA A C 1
ATOM 711 O O . ALA A 1 87 ? 1.711 -8.349 -12.407 1.00 87.81 87 ALA A O 1
ATOM 712 N N . LYS A 1 88 ? 3.479 -7.246 -11.590 1.00 86.81 88 LYS A N 1
ATOM 713 C CA . LYS A 1 88 ? 3.692 -8.131 -10.433 1.00 86.81 88 LYS A CA 1
ATOM 714 C C . LYS A 1 88 ? 2.744 -7.858 -9.257 1.00 86.81 88 LYS A C 1
ATOM 716 O O . LYS A 1 88 ? 2.821 -8.538 -8.238 1.00 86.81 88 LYS A O 1
ATOM 721 N N . GLY A 1 89 ? 1.844 -6.881 -9.373 1.00 87.69 89 GLY A N 1
ATOM 722 C CA . GLY A 1 89 ? 0.916 -6.499 -8.309 1.00 87.69 89 GLY A CA 1
ATOM 723 C C . GLY A 1 89 ? 1.531 -5.575 -7.254 1.00 87.69 89 GLY A C 1
ATOM 724 O O . GLY A 1 89 ? 1.086 -5.571 -6.107 1.00 87.69 89 GLY A O 1
ATOM 725 N N . ILE A 1 90 ? 2.548 -4.789 -7.614 1.00 91.06 90 ILE A N 1
ATOM 726 C CA . ILE A 1 90 ? 3.180 -3.789 -6.744 1.00 91.06 90 ILE A CA 1
ATOM 727 C C . ILE A 1 90 ? 3.059 -2.415 -7.407 1.00 91.06 90 ILE A C 1
ATOM 729 O O . ILE A 1 90 ? 3.696 -2.131 -8.416 1.00 91.06 90 ILE A O 1
ATOM 733 N N . ALA A 1 91 ? 2.248 -1.530 -6.831 1.00 91.25 91 ALA A N 1
ATOM 734 C CA . ALA A 1 91 ? 2.101 -0.161 -7.314 1.00 91.25 91 ALA A CA 1
ATOM 735 C C . ALA A 1 91 ? 3.060 0.779 -6.575 1.00 91.25 91 ALA A C 1
ATOM 737 O O . ALA A 1 91 ? 3.167 0.725 -5.351 1.00 91.25 91 ALA A O 1
ATOM 738 N N . LEU A 1 92 ? 3.720 1.673 -7.313 1.00 91.25 92 LEU A N 1
ATOM 739 C CA . LEU A 1 92 ? 4.553 2.738 -6.753 1.00 91.25 92 LEU A CA 1
ATOM 740 C C . LEU A 1 92 ? 3.784 4.060 -6.730 1.00 91.25 92 LEU A C 1
ATOM 742 O O . LEU A 1 92 ? 3.167 4.438 -7.725 1.00 91.25 92 LEU A O 1
ATOM 746 N N . MET A 1 93 ? 3.864 4.780 -5.615 1.00 88.62 93 MET A N 1
ATOM 747 C CA . MET A 1 93 ? 3.303 6.114 -5.443 1.00 88.62 93 MET A CA 1
ATOM 748 C C . MET A 1 93 ? 4.378 7.067 -4.942 1.00 88.62 93 MET A C 1
ATOM 750 O O . MET A 1 93 ? 4.998 6.834 -3.909 1.00 88.62 93 MET A O 1
ATOM 754 N N . ASP A 1 94 ? 4.570 8.157 -5.673 1.00 88.12 94 ASP A N 1
ATOM 755 C CA . ASP A 1 94 ? 5.499 9.215 -5.303 1.00 88.12 94 ASP A CA 1
ATOM 756 C C . ASP A 1 94 ? 4.755 10.215 -4.401 1.00 88.12 94 ASP A C 1
ATOM 758 O O . ASP A 1 94 ? 3.789 10.851 -4.825 1.00 88.12 94 ASP A O 1
ATOM 762 N N . VAL A 1 95 ? 5.168 10.318 -3.138 1.00 84.94 95 VAL A N 1
ATOM 763 C CA . VAL A 1 95 ? 4.621 11.248 -2.145 1.00 84.94 95 VAL A CA 1
ATOM 764 C C . VAL A 1 95 ? 5.730 12.220 -1.762 1.00 84.94 95 VAL A C 1
ATOM 766 O O . VAL A 1 95 ? 6.601 11.924 -0.947 1.00 84.94 95 VAL A O 1
ATOM 769 N N . GLY A 1 96 ? 5.719 13.394 -2.393 1.00 84.81 96 GLY A N 1
ATOM 770 C CA . GLY A 1 96 ? 6.774 14.391 -2.217 1.00 84.81 96 GLY A CA 1
ATOM 771 C C . GLY A 1 96 ? 8.126 13.871 -2.711 1.00 84.81 96 GLY A C 1
ATOM 772 O O . GLY A 1 96 ? 8.299 13.623 -3.902 1.00 84.81 96 GLY A O 1
ATOM 773 N N . THR A 1 97 ? 9.085 13.729 -1.795 1.00 79.25 97 THR A N 1
ATOM 774 C CA . THR A 1 97 ? 10.439 13.224 -2.080 1.00 79.25 97 THR A CA 1
ATOM 775 C C . THR A 1 97 ? 10.570 11.709 -1.960 1.00 79.25 97 THR A C 1
ATOM 777 O O . THR A 1 97 ? 11.589 11.162 -2.374 1.00 79.25 97 THR A O 1
ATOM 780 N N . GLU A 1 98 ? 9.574 11.028 -1.394 1.00 83.94 98 GLU A N 1
ATOM 781 C CA . GLU A 1 98 ? 9.634 9.594 -1.123 1.00 83.94 98 GL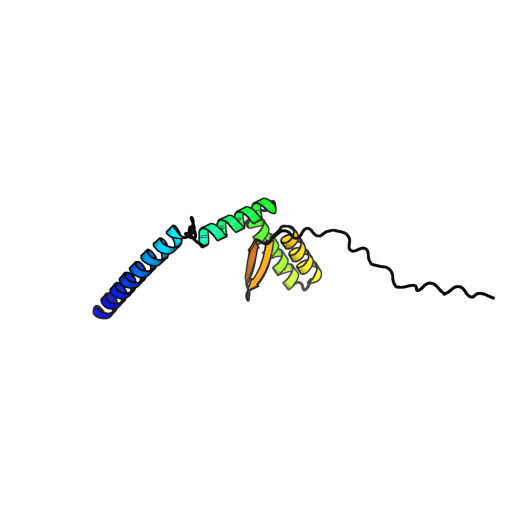U A CA 1
ATOM 782 C C . GLU A 1 98 ? 8.744 8.807 -2.086 1.00 83.94 98 GLU A C 1
ATOM 784 O O . GLU A 1 98 ? 7.643 9.228 -2.438 1.00 83.94 98 GLU A O 1
ATOM 789 N N . THR A 1 99 ? 9.207 7.627 -2.496 1.00 88.19 99 THR A N 1
ATOM 790 C CA . THR A 1 99 ? 8.394 6.669 -3.250 1.00 88.19 99 THR A CA 1
ATOM 791 C C . THR A 1 99 ? 7.955 5.561 -2.302 1.00 88.19 99 THR A C 1
ATOM 793 O O . TH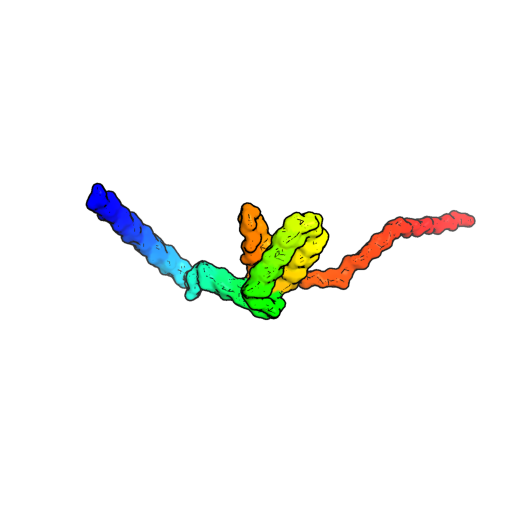R A 1 99 ? 8.777 4.773 -1.835 1.00 88.19 99 THR A O 1
ATOM 796 N N . ILE A 1 100 ? 6.653 5.480 -2.041 1.00 88.19 100 ILE A N 1
ATOM 797 C CA . ILE A 1 100 ? 6.036 4.406 -1.259 1.00 88.19 100 ILE A CA 1
ATOM 798 C C . ILE A 1 100 ? 5.433 3.367 -2.202 1.00 88.19 100 ILE A C 1
ATOM 800 O O . ILE A 1 100 ? 4.869 3.709 -3.241 1.00 88.19 100 ILE A O 1
ATOM 804 N N . TRP A 1 101 ? 5.512 2.090 -1.838 1.00 90.56 101 TRP A N 1
ATOM 805 C CA . TRP A 1 101 ? 4.865 1.023 -2.597 1.00 90.56 101 TRP A CA 1
ATOM 806 C C . TRP A 1 101 ? 3.622 0.503 -1.877 1.00 90.56 101 TRP A C 1
ATOM 808 O O . TRP A 1 101 ? 3.535 0.523 -0.644 1.00 90.56 101 TRP A O 1
ATOM 818 N N . ARG A 1 102 ? 2.645 0.037 -2.655 1.00 89.06 102 ARG A N 1
ATOM 819 C CA . ARG A 1 102 ? 1.415 -0.579 -2.156 1.00 89.06 102 ARG A CA 1
ATOM 820 C C . ARG A 1 102 ? 1.112 -1.869 -2.918 1.00 89.06 102 ARG A C 1
ATOM 822 O O . ARG A 1 102 ? 1.352 -1.928 -4.126 1.00 89.06 102 ARG A O 1
ATOM 829 N N . PRO A 1 103 ? 0.537 -2.876 -2.245 1.00 89.00 103 PRO A N 1
ATOM 830 C CA . PRO A 1 103 ? -0.099 -4.006 -2.908 1.00 89.00 103 PRO A CA 1
ATOM 831 C C . PRO A 1 103 ? -1.126 -3.536 -3.939 1.00 89.00 103 PRO A C 1
ATOM 833 O O . PRO A 1 103 ? -1.970 -2.692 -3.642 1.00 89.00 103 PRO A O 1
ATOM 836 N N . CYS A 1 104 ? -1.067 -4.101 -5.136 1.00 84.06 104 CYS A N 1
ATOM 837 C CA . CYS A 1 104 ? -2.038 -3.909 -6.200 1.00 84.06 104 CYS A CA 1
ATOM 838 C C . CYS A 1 104 ? -2.510 -5.276 -6.709 1.00 84.06 104 CYS A C 1
ATOM 840 O O . CYS A 1 104 ? -1.863 -6.307 -6.491 1.00 84.06 104 CYS A O 1
ATOM 842 N N . VAL A 1 105 ? -3.664 -5.293 -7.369 1.00 79.44 105 VAL A N 1
ATOM 843 C CA . VAL A 1 105 ? -4.110 -6.478 -8.101 1.00 79.44 105 VAL A CA 1
ATOM 844 C C . VAL A 1 105 ? -3.203 -6.604 -9.328 1.00 79.44 105 VAL A C 1
ATOM 846 O O . VAL A 1 105 ? -3.054 -5.611 -10.043 1.00 79.44 105 VAL A O 1
ATOM 849 N N . PRO A 1 106 ? -2.559 -7.763 -9.560 1.00 72.62 106 PRO A N 1
ATOM 850 C CA . PRO A 1 106 ? -1.778 -7.976 -10.769 1.00 72.62 106 PRO A CA 1
ATOM 851 C C . PRO A 1 106 ? -2.690 -7.754 -11.971 1.00 72.62 106 PRO A C 1
ATOM 853 O O . PRO A 1 106 ? -3.657 -8.489 -12.166 1.00 72.62 106 PRO A O 1
ATOM 856 N N . VAL A 1 107 ? -2.415 -6.710 -12.745 1.00 66.25 107 VAL A N 1
ATOM 857 C CA . VAL A 1 107 ? -3.060 -6.546 -14.042 1.00 66.25 107 VAL A CA 1
ATOM 858 C C . VAL A 1 107 ? -2.326 -7.509 -14.958 1.00 66.25 107 VAL A C 1
ATOM 860 O O . VAL A 1 107 ? -1.168 -7.267 -15.302 1.00 66.25 107 VAL A O 1
ATOM 863 N N . GLN A 1 108 ? -2.964 -8.632 -15.288 1.00 56.28 108 GLN A N 1
ATOM 864 C CA . GLN A 1 108 ? -2.521 -9.446 -16.411 1.00 56.28 108 GLN A CA 1
ATOM 865 C C . GLN A 1 108 ? -2.574 -8.519 -17.624 1.00 56.28 108 GLN A C 1
ATOM 867 O O . GLN A 1 108 ? -3.646 -8.074 -18.026 1.00 56.28 108 GLN A O 1
ATOM 872 N N . GLN A 1 109 ? -1.411 -8.115 -18.132 1.00 49.69 109 GLN A N 1
ATOM 873 C CA . GLN A 1 109 ? -1.360 -7.517 -19.453 1.00 49.69 109 GLN A CA 1
ATOM 874 C C . GLN A 1 109 ? -1.711 -8.645 -20.415 1.00 49.69 109 GLN A C 1
ATOM 876 O O . GLN A 1 109 ? -0.836 -9.424 -20.796 1.00 49.69 109 GLN A O 1
ATOM 881 N N . ASP A 1 110 ? -2.998 -8.752 -20.747 1.00 40.72 110 ASP A N 1
ATOM 882 C CA . ASP A 1 110 ? -3.440 -9.464 -21.934 1.00 40.72 110 ASP A CA 1
ATOM 883 C C . ASP A 1 110 ? -2.650 -8.863 -23.092 1.00 40.72 110 ASP A C 1
ATOM 885 O O . ASP A 1 110 ? -2.801 -7.704 -23.490 1.00 40.72 110 ASP A O 1
ATOM 889 N N . SER A 1 111 ? -1.669 -9.637 -23.524 1.00 42.47 111 SER A N 1
ATOM 890 C CA . SER A 1 111 ? -0.733 -9.283 -24.566 1.00 42.47 111 SER A CA 1
ATOM 891 C C . SER A 1 111 ? -1.442 -9.554 -25.877 1.00 42.47 111 SER A C 1
ATOM 893 O O . SER A 1 111 ? -1.211 -10.584 -26.479 1.00 42.47 111 SER A O 1
ATOM 895 N N . GLU A 1 112 ? -2.337 -8.656 -26.289 1.00 40.66 112 GLU A N 1
ATOM 896 C CA . GLU A 1 112 ? -2.841 -8.573 -27.664 1.00 40.66 112 GLU A CA 1
ATOM 897 C C . GLU A 1 112 ? -3.602 -7.251 -27.876 1.00 40.66 112 GLU A C 1
ATOM 899 O O . GLU A 1 112 ? -4.820 -7.193 -28.012 1.00 40.66 112 GLU A O 1
ATOM 904 N N . ILE A 1 113 ? -2.865 -6.139 -27.934 1.00 41.84 113 ILE A N 1
ATOM 905 C CA . ILE A 1 113 ? -3.306 -5.000 -28.749 1.00 41.84 113 ILE A CA 1
ATOM 906 C C . ILE A 1 113 ? -2.525 -5.115 -30.050 1.00 41.84 113 ILE A C 1
ATOM 908 O O . ILE A 1 113 ? -1.449 -4.542 -30.216 1.00 41.84 113 ILE A O 1
ATOM 912 N N . VAL A 1 114 ? -3.060 -5.933 -30.954 1.00 41.12 114 VAL A N 1
ATOM 913 C CA . VAL A 1 114 ? -2.707 -5.899 -32.372 1.00 41.12 114 VAL A CA 1
ATOM 914 C C . VAL A 1 114 ? -3.001 -4.470 -32.850 1.00 41.12 114 VAL A C 1
ATOM 916 O O . VAL A 1 114 ? -4.126 -4.003 -32.646 1.00 41.12 114 VAL A O 1
ATOM 919 N N . PRO A 1 115 ? -2.042 -3.730 -33.433 1.00 37.94 115 PRO A N 1
ATOM 920 C CA . PRO A 1 115 ? -2.349 -2.451 -34.055 1.00 37.94 115 PRO A CA 1
ATOM 921 C C . PRO A 1 115 ? -3.357 -2.709 -35.174 1.00 37.94 115 PRO A C 1
ATOM 923 O O . PRO A 1 115 ? -3.037 -3.383 -36.153 1.00 37.94 115 PRO A O 1
ATOM 926 N N . SER A 1 116 ? -4.588 -2.221 -35.016 1.00 39.38 116 SER A N 1
ATOM 927 C CA . SER A 1 116 ? -5.567 -2.227 -36.092 1.00 39.38 116 SER A CA 1
ATOM 928 C C . SER A 1 116 ? -5.042 -1.326 -37.207 1.00 39.38 116 SER A C 1
ATOM 930 O O . SER A 1 116 ? -5.015 -0.099 -37.094 1.00 39.38 116 SER A O 1
ATOM 932 N N . GLU A 1 117 ? -4.559 -1.959 -38.276 1.00 37.78 117 GLU A N 1
ATOM 933 C CA . GLU A 1 117 ? -4.255 -1.279 -39.524 1.00 37.78 117 GLU A CA 1
ATOM 934 C C . GLU A 1 117 ? -5.479 -0.497 -40.003 1.00 37.78 117 GLU A C 1
ATOM 936 O O . GLU A 1 117 ? -6.637 -0.876 -39.806 1.00 37.78 117 GLU A O 1
ATOM 941 N N . GLY A 1 118 ? -5.174 0.654 -40.593 1.00 38.25 118 GLY A N 1
ATOM 942 C CA . GLY A 1 118 ? -6.127 1.689 -40.924 1.00 38.25 118 GLY A CA 1
ATOM 943 C C . GLY A 1 118 ? -7.277 1.211 -41.801 1.00 38.25 118 GLY A C 1
ATOM 944 O O . GLY A 1 118 ? -7.152 0.353 -42.672 1.00 38.25 118 GLY A O 1
ATOM 945 N N . GLN A 1 119 ? -8.407 1.874 -41.578 1.00 44.94 119 GLN A N 1
ATOM 946 C CA . GLN A 1 119 ? -9.547 1.939 -42.477 1.00 44.94 119 GLN A CA 1
ATOM 947 C C . GLN A 1 119 ? -9.103 1.976 -43.947 1.00 44.94 119 GLN A C 1
ATOM 949 O O . GLN A 1 119 ? -8.589 2.985 -44.428 1.00 44.94 119 GLN A O 1
ATOM 954 N N . LYS A 1 120 ? -9.393 0.908 -44.691 1.00 36.41 120 LYS A N 1
ATOM 955 C CA . LYS A 1 120 ? -9.575 0.993 -46.137 1.00 36.41 120 LYS A CA 1
ATOM 956 C C . LYS A 1 120 ? -10.974 0.499 -46.465 1.00 36.41 120 LYS A C 1
ATOM 958 O O . LYS A 1 120 ? -11.262 -0.692 -46.489 1.00 36.41 120 LYS A O 1
ATOM 963 N N . VAL A 1 121 ? -11.853 1.478 -46.639 1.00 46.91 121 VAL A N 1
ATOM 964 C CA . VAL A 1 121 ? -13.220 1.328 -47.136 1.00 46.91 121 VAL A CA 1
ATOM 965 C C . VAL A 1 121 ? -13.181 0.548 -48.463 1.00 46.91 121 VAL A C 1
ATOM 967 O O . VAL A 1 121 ? -12.386 0.914 -49.334 1.00 46.91 121 VAL A O 1
ATOM 970 N N . PRO A 1 122 ? -13.993 -0.507 -48.658 1.00 49.03 122 PRO A N 1
ATOM 971 C CA . PRO A 1 122 ? -14.095 -1.168 -49.955 1.00 49.03 122 PRO A CA 1
ATOM 972 C C . PRO A 1 122 ? -14.866 -0.271 -50.942 1.00 49.03 122 PRO A C 1
ATOM 974 O O . PRO A 1 122 ? -15.895 0.297 -50.559 1.00 49.03 122 PRO A O 1
ATOM 977 N N . PRO A 1 123 ? -14.429 -0.119 -52.208 1.00 47.25 123 PRO A N 1
ATOM 978 C CA . PRO A 1 123 ? -15.248 0.548 -53.205 1.00 47.25 123 PRO A CA 1
ATOM 979 C C . PRO A 1 123 ? -16.461 -0.326 -53.549 1.00 47.25 123 PRO A C 1
ATOM 981 O O . PRO A 1 123 ? -16.375 -1.543 -53.710 1.00 47.25 123 PRO A O 1
ATOM 984 N N . LYS A 1 124 ? -17.603 0.352 -53.611 1.00 50.12 124 LYS A N 1
ATOM 985 C CA . LYS A 1 124 ? -18.942 -0.136 -53.951 1.00 50.12 124 LYS A CA 1
ATOM 986 C C . LYS A 1 124 ? -18.942 -0.808 -55.341 1.00 50.12 124 LYS A C 1
ATOM 988 O O . LYS A 1 124 ? -18.248 -0.306 -56.222 1.00 50.12 124 LYS A O 1
ATOM 993 N N . PRO A 1 125 ? -19.724 -1.877 -55.576 1.00 49.16 125 PRO A N 1
ATOM 994 C CA . PRO A 1 125 ? -19.859 -2.451 -56.910 1.00 49.16 125 PRO A CA 1
ATOM 995 C C . PRO A 1 125 ? -20.717 -1.528 -57.787 1.00 49.16 125 PRO A C 1
ATOM 997 O O . PRO A 1 125 ? -21.856 -1.214 -57.437 1.00 49.16 125 PRO A O 1
ATOM 1000 N N . GLU A 1 126 ? -20.167 -1.083 -58.913 1.00 47.06 126 GLU A N 1
ATOM 1001 C CA . GLU A 1 126 ? -20.921 -0.410 -59.970 1.00 47.06 126 GLU A CA 1
ATOM 1002 C C . GLU A 1 126 ? -21.558 -1.487 -60.860 1.00 47.06 126 GLU A C 1
ATOM 1004 O O . GLU A 1 126 ? -20.876 -2.363 -61.388 1.00 47.06 126 GLU A O 1
ATOM 1009 N N . SER A 1 127 ? -22.889 -1.472 -60.935 1.00 45.84 127 SER A N 1
ATOM 1010 C CA . SER A 1 127 ? -23.678 -2.249 -61.893 1.00 45.84 127 SER A CA 1
ATOM 1011 C C . SER A 1 127 ? -24.044 -1.346 -63.065 1.00 45.84 127 SER A C 1
ATOM 1013 O O . SER A 1 127 ? -24.764 -0.373 -62.842 1.00 45.84 127 SER A O 1
ATOM 1015 N N . ALA A 1 128 ? -23.585 -1.693 -64.268 1.00 43.09 128 ALA A N 1
ATOM 1016 C CA . ALA A 1 128 ? -24.257 -1.514 -65.562 1.00 43.09 128 ALA A CA 1
ATOM 1017 C C . ALA A 1 128 ? -23.417 -2.182 -66.659 1.00 43.09 128 ALA A C 1
ATOM 1019 O O . ALA A 1 128 ? -22.212 -1.858 -66.749 1.00 43.09 128 ALA A O 1
#

Organism: NCBI:txid34281